Protein AF-A0A8K0HYY3-F1 (afdb_monomer)

Mean predicted aligned error: 23.38 Å

Solvent-accessible surface area (backbone atoms only — not comparable to full-atom values): 11016 Å² total; per-residue (Å²): 135,87,70,75,89,78,66,79,66,99,64,90,77,79,91,78,81,90,81,91,80,90,79,89,84,88,84,89,76,92,76,91,74,95,69,94,71,89,72,81,69,94,72,76,76,66,64,70,64,58,48,58,64,63,72,67,78,73,86,89,80,90,86,81,90,84,80,87,86,74,85,77,91,82,80,99,71,90,79,78,95,67,94,70,89,69,78,77,68,82,75,72,86,56,79,67,62,53,54,55,50,52,49,51,51,52,50,51,54,54,55,50,24,74,74,35,87,74,34,80,48,100,63,54,74,66,56,46,52,54,48,43,56,51,50,53,53,53,50,54,53,50,39,59,73,71,65,70,81,79,84,88,128

Foldseek 3Di:
DDDCVVVPDPDDDDDDDDDDDDDDDDDDDDDDDDDDDPDPDPDPPPPVVVVVVVVPPDDDDDDDDDDDPDDDDDDPDDDDDDDDPPPPPPPPPPPPVVVVVVVVVVVVLVVLLVPFVCSVPPDDSVRSVVSSVVVVVVVVVVCVVVVVPDPDD

pLDDT: mean 70.07, std 18.45, range [40.28, 98.31]

InterPro domains:
  IPR011598 Myc-type, basic helix-loop-helix (bHLH) domain [PF23173] (96-149)
  IPR011598 Myc-type, basic helix-loop-helix (bHLH) domain [PS50888] (89-139)
  IPR036638 Helix-loop-helix DNA-binding domain superfamily [G3DSA:4.10.280.10] (89-150)
  IPR036638 Helix-loop-helix DNA-binding domain superfamily [SSF47459] (96-148)
  IPR037546 Transcription factor SAC51-like [PTHR36066] (91-149)

Organism: Cocos nucifera (NCBI:txid13894)

Structure (mmCIF, N/CA/C/O backbone):
data_AF-A0A8K0HYY3-F1
#
_entry.id   AF-A0A8K0HYY3-F1
#
loop_
_atom_site.group_PDB
_atom_site.id
_atom_site.type_symbol
_atom_site.label_atom_id
_atom_site.label_alt_id
_atom_site.label_comp_id
_atom_site.label_asym_id
_atom_site.label_entity_id
_atom_site.label_seq_id
_atom_site.pdbx_PDB_ins_code
_atom_site.Cartn_x
_atom_site.Cartn_y
_atom_site.Cartn_z
_atom_site.occupancy
_atom_site.B_iso_or_equiv
_atom_site.auth_seq_id
_atom_site.auth_comp_id
_atom_site.auth_asym_id
_atom_site.auth_atom_id
_atom_site.pdbx_PDB_model_num
ATOM 1 N N . MET A 1 1 ? 33.627 -18.958 -40.810 1.00 68.00 1 MET A N 1
ATOM 2 C CA . MET A 1 1 ? 32.608 -19.960 -41.191 1.00 68.00 1 MET A CA 1
ATOM 3 C C . MET A 1 1 ? 31.271 -19.442 -40.695 1.00 68.00 1 MET A C 1
ATOM 5 O O . MET A 1 1 ? 31.199 -18.982 -39.565 1.00 68.00 1 MET A O 1
ATOM 9 N N . PHE A 1 2 ? 30.276 -19.371 -41.573 1.00 71.06 2 PHE A N 1
ATOM 10 C CA . PHE A 1 2 ? 28.953 -18.820 -41.276 1.00 71.06 2 PHE A CA 1
ATOM 11 C C . PHE A 1 2 ? 28.088 -19.897 -40.599 1.00 71.06 2 PHE A C 1
ATOM 13 O O . PHE A 1 2 ? 28.090 -21.035 -41.065 1.00 71.06 2 PHE A O 1
ATOM 20 N N . HIS A 1 3 ? 27.394 -19.553 -39.505 1.00 71.06 3 HIS A N 1
ATOM 21 C CA . HIS A 1 3 ? 26.561 -20.472 -38.714 1.00 71.06 3 HIS A CA 1
ATOM 22 C C . HIS A 1 3 ? 25.064 -20.214 -38.984 1.00 71.06 3 HIS A C 1
ATOM 24 O O . HIS A 1 3 ? 24.472 -19.336 -38.355 1.00 71.06 3 HIS A O 1
ATOM 30 N N . PRO A 1 4 ? 24.432 -20.960 -39.908 1.00 69.25 4 PRO A N 1
ATOM 31 C CA . PRO A 1 4 ? 23.047 -20.718 -40.325 1.00 69.25 4 PRO A CA 1
ATOM 32 C C . PRO A 1 4 ? 21.990 -21.028 -39.247 1.00 69.25 4 PRO A C 1
ATOM 34 O O . PRO A 1 4 ? 20.848 -20.605 -39.388 1.00 69.25 4 PRO A O 1
ATOM 37 N N . SER A 1 5 ? 22.343 -21.703 -38.148 1.00 60.53 5 SER A N 1
ATOM 38 C CA . SER A 1 5 ? 21.411 -22.041 -37.058 1.00 60.53 5 SER A CA 1
ATOM 39 C C . SER A 1 5 ? 21.000 -20.856 -36.173 1.00 60.53 5 SE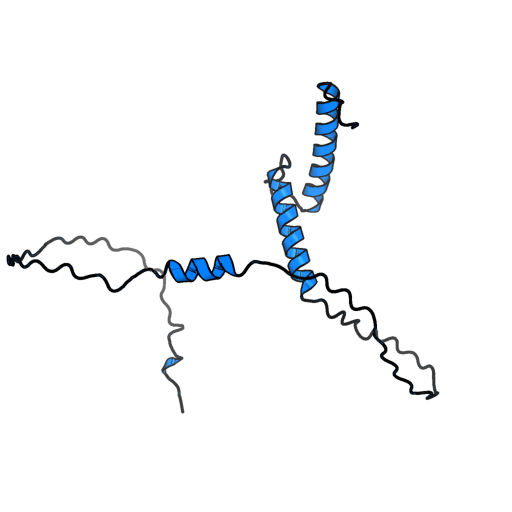R A C 1
ATOM 41 O O . SER A 1 5 ? 20.051 -20.981 -35.407 1.00 60.53 5 SER A O 1
ATOM 43 N N . MET A 1 6 ? 21.669 -19.704 -36.284 1.00 59.66 6 MET A N 1
ATOM 44 C CA . MET A 1 6 ? 21.302 -18.475 -35.561 1.00 59.66 6 MET A CA 1
ATOM 45 C C . MET A 1 6 ? 20.468 -17.497 -36.402 1.00 59.66 6 MET A C 1
ATOM 47 O O . MET A 1 6 ? 20.100 -16.429 -35.921 1.00 59.66 6 MET A O 1
ATOM 51 N N . ALA A 1 7 ? 20.165 -17.839 -37.656 1.00 60.41 7 ALA A N 1
ATOM 52 C CA . ALA A 1 7 ? 19.463 -16.961 -38.587 1.00 60.41 7 ALA A CA 1
ATOM 53 C C . ALA A 1 7 ? 17.949 -17.226 -38.635 1.00 60.41 7 ALA A C 1
ATOM 55 O O . ALA A 1 7 ? 17.316 -16.954 -39.655 1.00 60.41 7 ALA A O 1
ATOM 56 N N . HIS A 1 8 ? 17.347 -17.748 -37.557 1.00 54.97 8 HIS A N 1
ATOM 57 C CA . HIS A 1 8 ? 15.894 -17.865 -37.499 1.00 54.97 8 HIS A CA 1
ATOM 58 C C . HIS A 1 8 ? 15.253 -16.475 -37.287 1.00 54.97 8 HIS A C 1
ATOM 60 O O . HIS A 1 8 ? 15.021 -15.980 -36.190 1.00 54.97 8 HIS A O 1
ATOM 66 N N . ASN A 1 9 ? 14.968 -15.842 -38.418 1.00 59.31 9 ASN A N 1
ATOM 67 C CA . ASN A 1 9 ? 13.694 -15.193 -38.690 1.00 59.31 9 ASN A CA 1
ATOM 68 C C . ASN A 1 9 ? 13.298 -14.035 -37.758 1.00 59.31 9 ASN A C 1
ATOM 70 O O . ASN A 1 9 ? 12.334 -14.122 -37.004 1.00 59.31 9 ASN A O 1
ATOM 74 N N . PHE A 1 10 ? 13.919 -12.874 -37.965 1.00 58.34 10 PHE A N 1
ATOM 75 C CA . PHE A 1 10 ? 13.113 -11.654 -38.049 1.00 58.34 10 PHE A CA 1
ATOM 76 C C . PHE A 1 10 ? 12.448 -11.656 -39.430 1.00 58.34 10 PHE A C 1
ATOM 78 O O . PHE A 1 10 ? 12.985 -11.125 -40.398 1.00 58.34 10 PHE A O 1
ATOM 85 N N . GLY A 1 11 ? 11.331 -12.376 -39.529 1.00 50.88 11 GLY A N 1
ATOM 86 C CA . GLY A 1 11 ? 10.552 -12.552 -40.750 1.00 50.88 11 GLY A CA 1
ATOM 87 C C . GLY A 1 11 ? 9.077 -12.331 -40.444 1.00 50.88 11 GLY A C 1
ATOM 88 O O . GLY A 1 11 ? 8.483 -13.054 -39.655 1.00 50.88 11 GLY A O 1
ATOM 89 N N . SER A 1 12 ? 8.547 -11.272 -41.035 1.00 59.62 12 SER A N 1
ATOM 90 C CA . SER A 1 12 ? 7.206 -10.701 -40.959 1.00 59.62 12 SER A CA 1
ATOM 91 C C . SER A 1 12 ? 6.040 -11.698 -41.039 1.00 59.62 12 SER A C 1
ATOM 93 O O . SER A 1 12 ? 6.069 -12.611 -41.853 1.00 59.62 12 SER A O 1
ATOM 95 N N . SER A 1 13 ? 4.954 -11.418 -40.312 1.00 51.97 13 SER A N 1
ATOM 96 C CA . SER A 1 13 ? 3.573 -11.711 -40.741 1.00 51.97 13 SER A CA 1
ATOM 97 C C . SER A 1 13 ? 2.634 -10.838 -39.904 1.00 51.97 13 SER A C 1
ATOM 99 O O . SER A 1 13 ? 2.408 -11.109 -38.730 1.00 51.97 13 SER A O 1
ATOM 101 N N . SER A 1 14 ? 2.335 -9.618 -40.355 1.00 51.00 14 SER A N 1
ATOM 102 C CA . SER A 1 14 ? 1.021 -9.259 -40.916 1.00 51.00 14 SER A CA 1
ATOM 103 C C . SER A 1 14 ? -0.136 -10.010 -40.257 1.00 51.00 14 SER A C 1
ATOM 105 O O . SER A 1 14 ? -0.241 -11.231 -40.349 1.00 51.00 14 SER A O 1
ATOM 107 N N . PHE A 1 15 ? -0.969 -9.237 -39.567 1.00 52.78 15 PHE A N 1
ATOM 108 C CA . PHE A 1 15 ? -2.319 -9.607 -39.181 1.00 52.78 15 PHE A CA 1
ATOM 109 C C . PHE A 1 15 ? -3.086 -9.919 -40.462 1.00 52.78 15 PHE A C 1
ATOM 111 O O . PHE A 1 15 ? -3.181 -9.061 -41.327 1.00 52.78 15 PHE A O 1
ATOM 118 N N . ASP A 1 16 ? -3.640 -11.117 -40.578 1.00 52.94 16 ASP A N 1
ATOM 119 C CA . ASP A 1 16 ? -4.695 -11.366 -41.545 1.00 52.94 16 ASP A CA 1
ATOM 120 C C . ASP A 1 16 ? -5.770 -12.230 -40.898 1.00 52.94 16 ASP A C 1
ATOM 122 O O . ASP A 1 16 ? -5.525 -13.138 -40.101 1.00 52.94 16 ASP A O 1
ATOM 126 N N . ILE A 1 17 ? -6.975 -11.774 -41.184 1.00 50.81 17 ILE A N 1
ATOM 127 C CA . ILE A 1 17 ? -8.265 -12.120 -40.625 1.00 50.81 17 ILE A CA 1
ATOM 128 C C . ILE A 1 17 ? -8.870 -13.257 -41.468 1.00 50.81 17 ILE A C 1
ATOM 130 O O . ILE A 1 17 ? -8.489 -13.4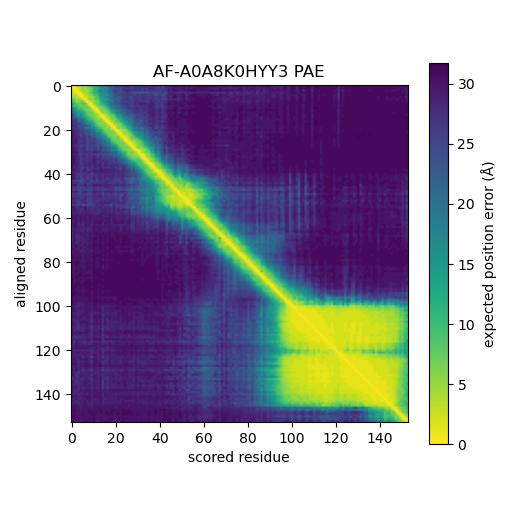48 -42.620 1.00 50.81 17 ILE A O 1
ATOM 134 N N . ASP A 1 18 ? -9.866 -13.929 -40.888 1.00 46.03 18 ASP A N 1
ATOM 135 C CA . ASP A 1 18 ? -10.838 -14.845 -41.507 1.00 46.03 18 ASP A CA 1
ATOM 136 C C . ASP A 1 18 ? -10.459 -16.300 -41.827 1.00 46.03 18 ASP A C 1
ATOM 138 O O . ASP A 1 18 ? -9.379 -16.636 -42.304 1.00 46.03 18 ASP A O 1
ATOM 142 N N . GLY A 1 19 ? -11.462 -17.168 -41.627 1.00 41.66 19 GLY A N 1
ATOM 143 C CA . GLY A 1 19 ? -11.542 -18.467 -42.294 1.00 41.66 19 GLY A CA 1
ATOM 144 C C . GLY A 1 19 ? -12.175 -19.594 -41.480 1.00 41.66 19 GLY A C 1
ATOM 145 O O . GLY A 1 19 ? -11.480 -20.480 -40.997 1.00 41.66 19 GLY A O 1
ATOM 146 N N . THR A 1 20 ? -13.505 -19.611 -41.373 1.00 60.19 20 THR A N 1
ATOM 147 C CA . THR A 1 20 ? -14.295 -20.798 -40.999 1.00 60.19 20 THR A CA 1
ATOM 148 C C . THR A 1 20 ? -13.998 -21.987 -41.922 1.00 60.19 20 THR A C 1
ATOM 150 O O . THR A 1 20 ? -14.119 -21.826 -43.135 1.00 60.19 20 THR A O 1
ATOM 153 N N . HIS A 1 21 ? -13.741 -23.193 -41.397 1.00 46.66 21 HIS A N 1
ATOM 154 C CA . HIS A 1 21 ? -13.983 -24.433 -42.154 1.00 46.66 21 HIS A CA 1
ATOM 155 C C . HIS A 1 21 ? -14.085 -25.670 -41.245 1.00 46.66 21 HIS A C 1
ATOM 157 O O . HIS A 1 21 ? -13.109 -26.107 -40.638 1.00 46.66 21 HIS A O 1
ATOM 163 N N . ALA A 1 22 ? -15.284 -26.246 -41.177 1.00 54.31 22 ALA A N 1
ATOM 164 C CA . ALA A 1 22 ? -15.549 -27.551 -40.582 1.00 54.31 22 ALA A CA 1
ATOM 165 C C . ALA A 1 22 ? -15.213 -28.691 -41.568 1.00 54.31 22 ALA A C 1
ATOM 167 O O . ALA A 1 22 ? -15.489 -28.568 -42.755 1.00 54.31 22 ALA A O 1
ATOM 168 N N . HIS A 1 23 ? -14.676 -29.807 -41.065 1.00 54.84 23 HIS A N 1
ATOM 169 C CA . HIS A 1 23 ? -14.889 -31.189 -41.546 1.00 54.84 23 HIS A CA 1
ATOM 170 C C . HIS A 1 23 ? -14.459 -32.096 -40.374 1.00 54.84 23 HIS A C 1
ATOM 172 O O . HIS A 1 23 ? -13.416 -31.856 -39.772 1.00 54.84 23 HIS A O 1
ATOM 178 N N . GLU A 1 24 ? -15.318 -32.888 -39.737 1.00 46.44 24 GLU A N 1
ATOM 179 C CA . GLU A 1 24 ? -16.022 -34.106 -40.164 1.00 46.44 24 GLU A CA 1
ATOM 180 C C . GLU A 1 24 ? -15.114 -35.270 -40.601 1.00 46.44 24 GLU A C 1
ATOM 182 O O . GLU A 1 24 ? -14.216 -35.120 -41.422 1.00 46.44 24 GLU A O 1
ATOM 187 N N . ALA A 1 25 ? -15.507 -36.441 -40.091 1.00 48.59 25 ALA A N 1
ATOM 188 C CA . ALA A 1 25 ? -15.346 -37.789 -40.630 1.00 48.59 25 ALA A CA 1
ATOM 189 C C . ALA A 1 25 ? -14.232 -38.634 -40.000 1.00 48.59 25 ALA A C 1
ATOM 191 O O . ALA A 1 25 ? -13.038 -38.446 -40.216 1.00 48.59 25 ALA A O 1
ATOM 192 N N . GLY A 1 26 ? -14.686 -39.613 -39.211 1.00 53.78 26 GLY A N 1
ATOM 193 C CA . GLY A 1 26 ? -13.862 -40.581 -38.503 1.00 53.78 26 GLY A CA 1
ATOM 194 C C . GLY A 1 26 ? -13.214 -41.640 -39.391 1.00 53.78 26 GLY A C 1
ATOM 195 O O . GLY A 1 26 ? -13.336 -41.622 -40.613 1.00 53.78 26 GLY A O 1
ATOM 196 N N . LYS A 1 27 ? -12.560 -42.601 -38.732 1.00 58.72 27 LYS A N 1
ATOM 197 C CA . LYS A 1 27 ? -12.329 -43.968 -39.219 1.00 58.72 27 LYS A CA 1
ATOM 198 C C . LYS A 1 27 ? -11.961 -44.871 -38.044 1.00 58.72 27 LY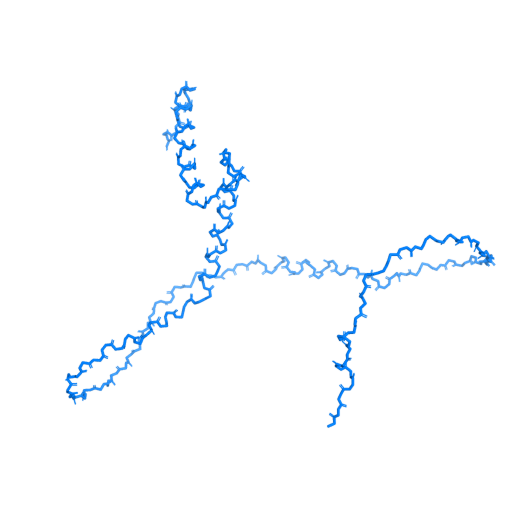S A C 1
ATOM 200 O O . LYS A 1 27 ? -10.906 -44.739 -37.436 1.00 58.72 27 LYS A O 1
ATOM 205 N N . SER A 1 28 ? -12.893 -45.766 -37.750 1.00 63.16 28 SER A N 1
ATOM 206 C CA . SER A 1 28 ? -12.774 -46.946 -36.907 1.00 63.16 28 SER A CA 1
ATOM 207 C C . SER A 1 28 ? -11.905 -48.010 -37.578 1.00 63.16 28 SER A C 1
ATOM 209 O O . SER A 1 28 ? -12.070 -48.273 -38.770 1.00 63.16 28 SER A O 1
ATOM 211 N N . MET A 1 29 ? -11.074 -48.689 -36.794 1.00 52.19 29 MET A N 1
ATOM 212 C CA . MET A 1 29 ? -10.637 -50.052 -37.081 1.00 52.19 29 MET A CA 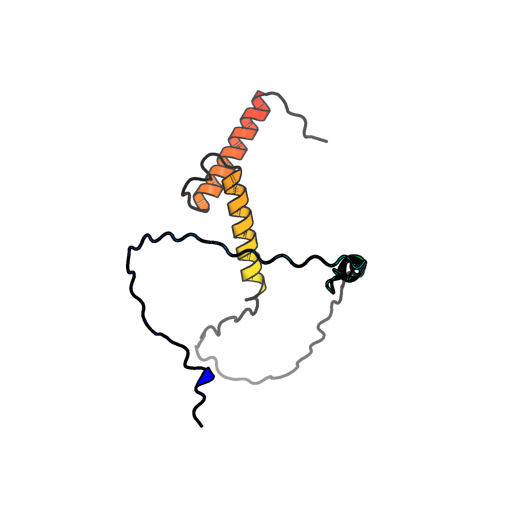1
ATOM 213 C C . MET A 1 29 ? -10.487 -50.781 -35.749 1.00 52.19 29 MET A C 1
ATOM 215 O O . MET A 1 29 ? -9.552 -50.535 -34.990 1.00 52.19 29 MET A O 1
ATOM 219 N N . ASP A 1 30 ? -11.453 -51.653 -35.480 1.00 52.09 30 ASP A N 1
ATOM 220 C CA . ASP A 1 30 ? -11.362 -52.738 -34.517 1.00 52.09 30 ASP A CA 1
ATOM 221 C C . ASP A 1 30 ? -10.022 -53.463 -34.627 1.00 52.09 30 ASP A C 1
ATOM 223 O O . ASP A 1 30 ? -9.665 -53.953 -35.704 1.00 52.09 30 ASP A O 1
ATOM 227 N N . ARG A 1 31 ? -9.336 -53.610 -33.491 1.00 58.00 31 ARG A N 1
ATOM 228 C CA . ARG A 1 31 ? -8.595 -54.831 -33.172 1.00 58.00 31 ARG A CA 1
ATOM 229 C C . ARG A 1 31 ? -8.792 -55.179 -31.705 1.00 58.00 31 ARG A C 1
ATOM 231 O O . ARG A 1 31 ? -8.141 -54.643 -30.816 1.00 58.00 31 ARG A O 1
ATOM 238 N N . ASP A 1 32 ? -9.722 -56.104 -31.514 1.00 60.16 32 ASP A N 1
ATOM 239 C CA . ASP A 1 32 ? -9.720 -57.081 -3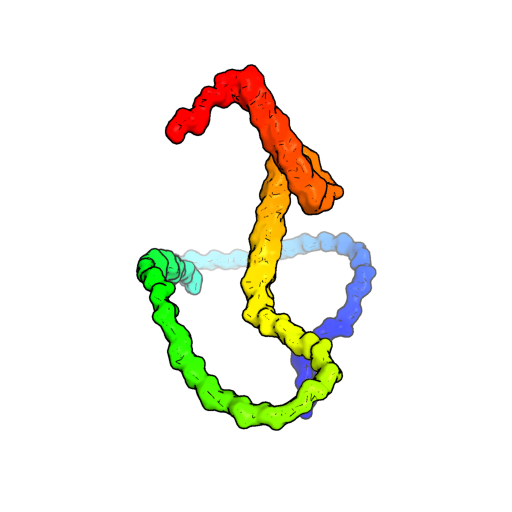0.439 1.00 60.16 32 ASP A CA 1
ATOM 240 C C . ASP A 1 32 ? -8.346 -57.764 -30.348 1.00 60.16 32 ASP A C 1
ATOM 242 O O . ASP A 1 32 ? -7.829 -58.263 -31.349 1.00 60.16 32 ASP A O 1
ATOM 246 N N . ASN A 1 33 ? -7.755 -57.740 -29.155 1.00 59.94 33 ASN A N 1
ATOM 247 C CA . ASN A 1 33 ? -7.008 -58.863 -28.599 1.00 59.94 33 ASN A CA 1
ATOM 248 C C . ASN A 1 33 ? -6.709 -58.557 -27.127 1.00 59.94 33 ASN A C 1
ATOM 250 O O . ASN A 1 33 ? -5.789 -57.802 -26.799 1.00 59.94 33 ASN A O 1
ATOM 254 N N . GLY A 1 34 ? -7.489 -59.161 -26.235 1.00 59.47 34 GLY A N 1
ATOM 255 C CA . GLY A 1 34 ? -7.177 -59.195 -24.815 1.00 59.47 34 GLY A CA 1
ATOM 256 C C . GLY A 1 34 ? -5.831 -59.876 -24.563 1.00 59.47 34 GLY A C 1
ATOM 257 O O . GLY A 1 34 ? -5.663 -61.063 -24.823 1.00 59.47 34 GLY A O 1
ATOM 258 N N . SER A 1 35 ? -4.881 -59.140 -23.991 1.00 56.12 35 SER A N 1
ATOM 259 C CA . SER A 1 35 ? -3.792 -59.739 -23.227 1.00 56.12 35 SER A CA 1
ATOM 260 C C . SER A 1 35 ? -3.399 -58.810 -22.089 1.00 56.12 35 SER A C 1
ATOM 262 O O . SER A 1 35 ? -2.886 -57.713 -22.281 1.00 56.12 35 SER A O 1
ATOM 264 N N . LYS A 1 36 ? -3.692 -59.301 -20.891 1.00 59.88 36 LYS A N 1
ATOM 265 C CA . LYS A 1 36 ? -3.285 -58.823 -19.574 1.00 59.88 36 LYS A CA 1
ATOM 266 C C . LYS A 1 36 ? -1.805 -58.410 -19.593 1.00 59.88 36 LYS A C 1
ATOM 268 O O . LYS A 1 36 ? -0.944 -59.227 -19.909 1.00 59.88 36 LYS A O 1
ATOM 273 N N . GLY A 1 37 ? -1.526 -57.157 -19.261 1.00 56.22 37 GLY A N 1
ATOM 274 C CA . GLY A 1 37 ? -0.177 -56.605 -19.242 1.00 56.22 37 GLY A CA 1
ATOM 275 C C . GLY A 1 37 ? -0.231 -55.161 -18.784 1.00 56.22 37 GLY A C 1
ATOM 276 O O . GLY A 1 37 ? -0.239 -54.246 -19.599 1.00 56.22 37 GLY A O 1
ATOM 277 N N . GLU A 1 38 ? -0.346 -54.974 -17.475 1.00 51.47 38 GLU A N 1
ATOM 278 C CA . GLU A 1 38 ? -0.130 -53.687 -16.824 1.00 51.47 38 GLU A CA 1
ATOM 279 C C . GLU A 1 38 ? 1.271 -53.207 -17.224 1.00 51.47 38 GLU A C 1
ATOM 281 O O . GLU A 1 38 ? 2.281 -53.782 -16.827 1.00 51.47 38 GLU A O 1
ATOM 286 N N . CYS A 1 39 ? 1.327 -52.211 -18.103 1.00 50.91 39 CYS A N 1
ATOM 287 C CA . CYS A 1 39 ? 2.550 -51.502 -18.426 1.00 50.91 39 CYS A CA 1
ATOM 288 C C . CYS A 1 39 ? 2.705 -50.416 -17.355 1.00 50.91 39 CYS A C 1
ATOM 290 O O . CYS A 1 39 ? 1.899 -49.482 -17.355 1.00 50.91 39 CYS A O 1
ATOM 292 N N . PRO A 1 40 ? 3.658 -50.520 -16.412 1.00 60.81 40 PRO A N 1
ATOM 293 C CA . PRO A 1 40 ? 3.943 -49.401 -15.531 1.00 60.81 40 PRO A CA 1
ATOM 294 C C . PRO A 1 40 ? 4.464 -48.250 -16.395 1.00 60.81 40 PRO A C 1
ATOM 296 O O . PRO A 1 40 ? 5.429 -48.401 -17.148 1.00 60.81 40 PRO A O 1
ATOM 299 N N . SER A 1 41 ? 3.786 -47.108 -16.333 1.00 57.06 41 SER A N 1
ATOM 300 C CA . SER A 1 41 ? 4.220 -45.891 -17.009 1.00 57.06 41 SER A CA 1
ATOM 301 C C . SER A 1 41 ? 5.585 -45.451 -16.459 1.00 57.06 41 SER A C 1
ATOM 303 O O . SER A 1 41 ? 5.742 -45.387 -15.242 1.00 57.06 41 SER A O 1
ATOM 305 N N . PRO A 1 42 ? 6.565 -45.087 -17.305 1.00 60.28 42 PRO A N 1
ATOM 306 C CA . PRO A 1 42 ? 7.910 -44.690 -16.877 1.00 60.28 42 PRO A CA 1
ATOM 307 C C . PRO A 1 42 ? 7.991 -43.258 -16.308 1.00 60.28 42 PRO A C 1
ATOM 309 O O . PRO A 1 42 ? 9.046 -42.635 -16.367 1.00 60.28 42 PRO A O 1
ATOM 312 N N . TYR A 1 43 ? 6.900 -42.729 -15.751 1.00 64.25 43 TYR A N 1
ATOM 313 C CA . TYR A 1 43 ? 6.946 -41.547 -14.894 1.00 64.25 43 TYR A CA 1
ATOM 314 C C . TYR A 1 43 ? 6.576 -42.007 -13.479 1.00 64.25 43 TYR A C 1
ATOM 316 O O . TYR A 1 43 ? 5.413 -42.077 -13.098 1.00 64.25 43 TYR A O 1
ATOM 324 N N . MET A 1 44 ? 7.577 -42.426 -12.713 1.00 65.06 44 MET A N 1
ATOM 325 C CA . MET A 1 44 ? 7.439 -42.375 -11.264 1.00 65.06 44 MET A CA 1
ATOM 326 C C . MET A 1 44 ? 7.805 -40.942 -10.900 1.00 65.06 44 MET A C 1
ATOM 328 O O . MET A 1 44 ? 8.900 -40.474 -11.194 1.00 65.06 44 MET A O 1
ATOM 332 N N . GLU A 1 45 ? 6.827 -40.197 -10.408 1.00 64.38 45 GLU A N 1
ATOM 333 C CA . GLU A 1 45 ? 7.037 -38.869 -9.852 1.00 64.38 45 GLU A CA 1
ATOM 334 C C . GLU A 1 45 ? 7.868 -39.045 -8.572 1.00 64.38 45 GLU A C 1
ATOM 336 O O . GLU A 1 45 ? 7.353 -39.573 -7.585 1.00 64.38 45 GLU A O 1
ATOM 341 N N . ASP A 1 46 ? 9.158 -38.681 -8.625 1.00 70.94 46 ASP A N 1
ATOM 342 C CA . ASP A 1 46 ? 10.139 -38.769 -7.526 1.00 70.94 46 ASP A CA 1
ATOM 343 C C . ASP A 1 46 ? 9.697 -37.908 -6.330 1.00 70.94 46 ASP A C 1
ATOM 345 O O . ASP A 1 46 ? 10.199 -36.814 -6.069 1.00 70.94 46 ASP A O 1
ATOM 349 N N . THR A 1 47 ? 8.713 -38.408 -5.588 1.00 72.00 47 THR A N 1
ATOM 350 C CA . THR A 1 47 ? 8.131 -37.734 -4.420 1.00 72.00 47 THR A CA 1
ATOM 351 C C . THR A 1 47 ? 9.104 -37.787 -3.235 1.00 72.00 47 THR A C 1
ATOM 353 O O . THR A 1 47 ? 9.094 -36.925 -2.366 1.00 72.00 47 THR A O 1
ATOM 356 N N . GLU A 1 48 ? 10.013 -38.759 -3.234 1.00 72.25 48 GLU A N 1
ATOM 357 C CA . GLU A 1 48 ? 11.131 -38.853 -2.291 1.00 72.25 48 GLU A CA 1
ATOM 358 C C . GLU A 1 48 ? 12.190 -37.750 -2.496 1.00 72.25 48 GLU A C 1
ATOM 360 O O . GLU A 1 48 ? 12.846 -37.335 -1.543 1.00 72.25 48 GLU A O 1
ATOM 365 N N . GLY A 1 49 ? 12.315 -37.194 -3.709 1.00 78.56 49 GLY A N 1
ATOM 366 C CA . GLY A 1 49 ? 13.269 -36.119 -3.998 1.00 78.56 49 GLY A CA 1
ATOM 367 C C . GLY A 1 49 ? 12.881 -34.769 -3.387 1.00 78.56 49 GLY A C 1
ATOM 368 O O . GLY A 1 49 ? 13.757 -33.974 -3.049 1.00 78.56 49 GLY A O 1
ATOM 369 N N . ILE A 1 50 ? 11.581 -34.507 -3.215 1.00 78.69 50 ILE A N 1
ATOM 370 C CA . ILE A 1 50 ? 11.088 -33.271 -2.584 1.00 78.69 50 ILE A CA 1
ATOM 371 C C . ILE A 1 50 ? 11.125 -33.333 -1.053 1.00 78.69 50 ILE A C 1
ATOM 373 O O . ILE A 1 50 ? 11.262 -32.290 -0.418 1.00 78.69 50 ILE A O 1
ATOM 377 N N . ASP A 1 51 ? 11.056 -34.528 -0.463 1.00 80.50 51 ASP A N 1
ATOM 378 C CA . ASP A 1 51 ? 11.134 -34.724 0.990 1.00 80.50 51 ASP A CA 1
ATOM 379 C C . ASP A 1 51 ? 12.545 -34.404 1.510 1.00 80.50 51 ASP A C 1
ATOM 381 O O . ASP A 1 51 ? 12.713 -33.641 2.460 1.00 80.50 51 ASP A O 1
ATOM 385 N N . ALA A 1 52 ? 13.578 -34.839 0.777 1.00 80.19 52 ALA A N 1
ATOM 386 C CA . ALA A 1 52 ? 14.975 -34.507 1.072 1.00 80.19 52 ALA A CA 1
ATOM 387 C C . ALA A 1 52 ? 15.264 -32.988 1.073 1.00 80.19 52 ALA A C 1
ATOM 389 O O . ALA A 1 52 ? 16.122 -32.518 1.824 1.00 80.19 52 ALA A O 1
ATOM 390 N N . LEU A 1 53 ? 14.544 -32.207 0.253 1.00 76.19 53 LEU A N 1
ATOM 391 C CA . LEU A 1 53 ? 14.665 -30.744 0.226 1.00 76.19 53 LEU A CA 1
ATOM 392 C C . LEU A 1 53 ? 14.046 -30.083 1.465 1.00 76.19 53 LEU A C 1
ATOM 394 O O . LEU A 1 53 ? 14.534 -29.039 1.890 1.00 76.19 53 LEU A O 1
ATOM 398 N N . LEU A 1 54 ? 12.993 -30.674 2.038 1.00 71.56 54 LEU A N 1
ATOM 399 C CA . LEU A 1 54 ? 12.333 -30.170 3.247 1.00 71.56 54 LEU A CA 1
ATOM 400 C C . LEU A 1 54 ? 13.068 -30.590 4.525 1.00 71.56 54 LEU A C 1
ATOM 402 O O . LEU A 1 54 ? 13.049 -29.846 5.500 1.00 71.56 54 LEU A O 1
ATOM 406 N N . SER A 1 55 ? 13.756 -31.735 4.516 1.00 72.69 55 SER A N 1
ATOM 407 C CA . SER A 1 55 ? 14.572 -32.194 5.650 1.00 72.69 55 SER A CA 1
ATOM 408 C C . SER A 1 55 ? 15.940 -31.509 5.773 1.00 72.69 55 SER A C 1
ATOM 410 O O . SER A 1 55 ? 16.669 -31.813 6.705 1.00 72.69 55 SER A O 1
ATOM 412 N N . SER A 1 56 ? 16.317 -30.605 4.859 1.00 65.06 56 SER A N 1
ATOM 413 C CA . SER A 1 56 ? 17.605 -29.886 4.923 1.00 65.06 56 SER A CA 1
ATOM 414 C C . SER A 1 56 ? 17.519 -28.504 5.598 1.00 65.06 56 SER A C 1
ATOM 416 O O . SER A 1 56 ? 18.501 -27.765 5.582 1.00 65.06 56 SER A O 1
ATOM 418 N N . GLU A 1 57 ? 16.368 -28.124 6.166 1.00 70.00 57 GLU A N 1
ATOM 419 C CA . GLU A 1 57 ? 16.221 -26.891 6.955 1.00 70.00 57 GLU A CA 1
ATOM 420 C C . GLU A 1 57 ? 16.224 -27.216 8.454 1.00 70.00 57 GLU A C 1
ATOM 422 O O . GLU A 1 57 ? 15.194 -27.178 9.121 1.00 70.00 57 GLU A O 1
ATOM 427 N N . GLU A 1 58 ? 17.401 -27.544 8.984 1.00 60.19 58 GLU A N 1
ATOM 428 C CA . GLU A 1 58 ? 17.663 -27.514 10.422 1.00 60.19 58 GLU A CA 1
ATOM 429 C C . GLU A 1 58 ? 19.071 -26.957 10.722 1.00 60.19 58 GLU A C 1
ATOM 431 O O . GLU A 1 58 ? 20.085 -27.604 10.491 1.00 60.19 58 GLU A O 1
ATOM 436 N N . GLU A 1 59 ? 19.037 -25.714 11.224 1.00 60.59 59 GLU A N 1
ATOM 437 C CA . GLU A 1 59 ? 19.877 -25.079 12.260 1.00 60.59 59 GLU A CA 1
ATOM 438 C C . GLU A 1 59 ? 21.306 -24.551 11.966 1.00 60.59 59 GLU A C 1
ATOM 440 O O . GLU A 1 59 ? 22.028 -25.047 11.108 1.00 60.59 59 GLU A O 1
ATOM 445 N N . GLU A 1 60 ? 21.661 -23.518 12.766 1.00 59.81 60 GLU A N 1
ATOM 446 C CA . GLU A 1 60 ? 23.009 -23.001 13.120 1.00 59.81 60 GLU A CA 1
ATOM 447 C C . GLU A 1 60 ? 23.650 -21.900 12.217 1.00 59.81 60 GLU A C 1
ATOM 449 O O . GLU A 1 60 ? 23.626 -21.992 10.996 1.00 59.81 60 GLU A O 1
ATOM 454 N N . GLU A 1 61 ? 24.244 -20.778 12.674 1.00 59.50 61 GLU A N 1
ATOM 455 C CA . GLU A 1 61 ? 24.478 -20.123 13.981 1.00 59.50 61 GLU A CA 1
ATOM 456 C C . GLU A 1 61 ? 24.596 -18.582 13.788 1.00 59.50 61 GLU A C 1
ATOM 458 O O . GLU A 1 61 ? 24.712 -18.067 12.673 1.00 59.50 61 GLU A O 1
ATOM 463 N N . GLU A 1 62 ? 24.557 -17.849 14.901 1.00 60.09 62 GLU A N 1
ATOM 464 C CA . GLU A 1 62 ? 24.878 -16.425 15.061 1.00 60.09 62 GLU A CA 1
ATOM 465 C C . GLU A 1 62 ? 26.371 -16.167 14.738 1.00 60.09 62 GLU A C 1
ATOM 467 O O . GLU A 1 62 ? 27.233 -16.749 15.380 1.00 60.09 62 GLU A O 1
ATOM 472 N N . ASP A 1 63 ? 26.694 -15.321 13.749 1.00 59.41 63 ASP A N 1
ATOM 473 C CA . ASP A 1 63 ? 28.090 -14.995 13.391 1.00 59.41 63 ASP A CA 1
ATOM 474 C C . ASP A 1 63 ? 28.461 -13.588 13.907 1.00 59.41 63 ASP A C 1
ATOM 476 O O . ASP A 1 63 ? 27.943 -12.568 13.426 1.00 59.41 63 ASP A O 1
ATOM 480 N N . ASP A 1 64 ? 29.317 -13.553 14.934 1.00 66.50 64 ASP A N 1
ATOM 481 C CA . ASP A 1 64 ? 29.741 -12.388 15.714 1.00 66.50 64 ASP A CA 1
ATOM 482 C C . ASP A 1 64 ? 31.231 -12.023 15.548 1.00 66.50 64 ASP A C 1
ATOM 484 O O . ASP A 1 64 ? 31.851 -11.517 16.480 1.00 66.50 64 ASP A O 1
ATOM 488 N N . ASP A 1 65 ? 31.830 -12.148 14.362 1.00 64.38 65 ASP A N 1
ATOM 489 C CA . ASP A 1 65 ? 33.247 -11.781 14.200 1.00 64.38 65 ASP A CA 1
ATOM 490 C C . ASP A 1 65 ? 33.507 -10.266 14.002 1.00 64.38 65 ASP A C 1
ATOM 492 O O . ASP A 1 65 ? 33.565 -9.712 12.895 1.00 64.38 65 ASP A O 1
ATOM 496 N N . VAL A 1 66 ? 33.783 -9.569 15.110 1.00 61.31 66 VAL A N 1
ATOM 497 C CA . VAL A 1 66 ? 34.522 -8.293 15.136 1.00 61.31 66 VAL A CA 1
ATOM 498 C C . VAL A 1 66 ? 36.041 -8.532 15.139 1.00 61.31 66 VAL A C 1
ATOM 500 O O . VAL A 1 66 ? 36.568 -8.984 16.138 1.00 61.31 66 VAL A O 1
ATOM 503 N N . VAL A 1 67 ? 36.775 -8.134 14.084 1.00 54.69 67 VAL A N 1
ATOM 504 C CA . VAL A 1 67 ? 38.050 -7.361 14.124 1.00 54.69 67 VAL A CA 1
ATOM 505 C C . VAL A 1 67 ? 38.644 -7.190 12.716 1.00 54.69 67 VAL A C 1
ATOM 507 O O . VAL A 1 67 ? 39.162 -8.123 12.113 1.00 54.69 67 VAL A O 1
ATOM 510 N N . SER A 1 68 ? 38.700 -5.954 12.209 1.00 58.94 68 SER A N 1
ATOM 511 C CA . SER A 1 68 ? 39.588 -5.627 11.083 1.00 58.94 68 SER A CA 1
ATOM 512 C C . SER A 1 68 ? 40.876 -5.005 11.616 1.00 58.94 68 SER A C 1
ATOM 514 O O . SER A 1 68 ? 41.010 -3.789 11.750 1.00 58.94 68 SER A O 1
ATOM 516 N N . THR A 1 69 ? 41.854 -5.847 11.938 1.00 63.78 69 THR A N 1
ATOM 517 C CA . THR A 1 69 ? 43.245 -5.440 12.183 1.00 63.78 69 THR A CA 1
ATOM 518 C C . THR A 1 69 ? 43.984 -5.262 10.854 1.00 63.78 69 THR A C 1
ATOM 520 O O . THR A 1 69 ? 44.998 -5.891 10.574 1.00 63.78 69 THR A O 1
ATOM 523 N N . GLY A 1 70 ? 43.491 -4.353 10.013 1.00 50.69 70 GLY A N 1
ATOM 524 C CA . GLY A 1 70 ? 44.149 -3.941 8.774 1.00 50.69 70 GLY A CA 1
ATOM 525 C C . GLY A 1 70 ? 45.054 -2.731 8.985 1.00 50.69 70 GLY A C 1
ATOM 526 O O . GLY A 1 70 ? 44.725 -1.627 8.556 1.00 50.69 70 GLY A O 1
ATOM 527 N N . ARG A 1 71 ? 46.206 -2.910 9.645 1.00 57.19 71 ARG A N 1
ATOM 528 C CA . ARG A 1 71 ? 47.287 -1.910 9.603 1.00 57.19 71 ARG A CA 1
ATOM 529 C C . ARG A 1 71 ? 47.758 -1.774 8.153 1.00 57.19 71 ARG A C 1
ATOM 531 O O . ARG A 1 71 ? 48.322 -2.712 7.606 1.00 57.19 71 ARG A O 1
ATOM 538 N N . THR A 1 72 ? 47.633 -0.586 7.577 1.00 58.72 72 THR A N 1
ATOM 539 C CA . THR A 1 72 ? 48.500 -0.141 6.477 1.00 58.72 72 THR A CA 1
ATOM 540 C C . THR A 1 72 ? 49.228 1.128 6.924 1.00 58.72 72 THR A C 1
ATOM 542 O O . THR A 1 72 ? 48.623 2.200 6.955 1.00 58.72 72 THR A O 1
ATOM 545 N N . PRO A 1 73 ? 50.507 1.039 7.334 1.00 60.25 73 PRO A N 1
ATOM 546 C CA . PRO A 1 73 ? 51.362 2.203 7.505 1.00 60.25 73 PRO A CA 1
ATOM 547 C C . PRO A 1 73 ? 52.022 2.586 6.169 1.00 60.25 73 PRO A C 1
ATOM 549 O O . PRO A 1 73 ? 52.651 1.756 5.520 1.00 60.25 73 PRO A O 1
ATOM 552 N N . GLY A 1 74 ? 51.925 3.865 5.800 1.00 45.91 74 GLY A N 1
ATOM 553 C CA . GLY A 1 74 ? 52.633 4.482 4.668 1.00 45.91 74 GLY A CA 1
ATOM 554 C C . GLY A 1 74 ? 51.672 5.358 3.864 1.00 45.91 74 GLY A C 1
ATOM 555 O O . GLY A 1 74 ? 50.647 4.881 3.409 1.00 45.91 74 GLY A O 1
ATOM 556 N N . ASN A 1 75 ? 51.870 6.663 3.701 1.00 51.78 75 ASN A N 1
ATOM 557 C CA . ASN A 1 75 ? 53.077 7.306 3.200 1.00 51.78 75 ASN A CA 1
ATOM 558 C C . ASN A 1 75 ? 53.105 8.778 3.659 1.00 51.78 75 ASN A C 1
ATOM 560 O O . ASN A 1 75 ? 52.229 9.561 3.291 1.00 51.78 75 ASN A O 1
ATOM 564 N N . TRP A 1 76 ? 54.120 9.160 4.438 1.00 54.41 76 TRP A N 1
ATOM 565 C CA . TRP A 1 76 ? 54.461 10.562 4.687 1.00 54.41 76 TRP A CA 1
ATOM 566 C C . TRP A 1 76 ? 55.104 11.123 3.416 1.00 54.41 76 TRP A C 1
ATOM 568 O O . TRP A 1 76 ? 56.310 11.024 3.224 1.00 54.41 76 TRP A O 1
ATOM 578 N N . GLY A 1 77 ? 54.286 11.666 2.520 1.00 40.28 77 GLY A N 1
ATOM 579 C CA . GLY A 1 77 ? 54.741 12.360 1.320 1.00 40.28 77 GLY A CA 1
ATOM 580 C C . GLY A 1 77 ? 54.105 13.736 1.274 1.00 40.28 77 GLY A C 1
ATOM 581 O O . GLY A 1 77 ? 52.933 13.865 0.932 1.00 40.28 77 GLY A O 1
ATOM 582 N N . GLY A 1 78 ? 54.864 14.758 1.660 1.00 49.59 78 GLY A N 1
ATOM 583 C CA . GLY A 1 78 ? 54.454 16.143 1.487 1.00 49.59 78 GLY A CA 1
ATOM 584 C C . GLY A 1 78 ? 54.400 16.530 0.008 1.00 49.59 78 GLY A C 1
ATOM 585 O O . GLY A 1 78 ? 55.272 16.165 -0.772 1.00 49.59 78 GLY A O 1
ATOM 586 N N . SER A 1 79 ? 53.387 17.297 -0.379 1.00 47.28 79 SER A N 1
ATOM 587 C CA . SER A 1 79 ? 53.543 18.662 -0.903 1.00 47.28 79 SER A CA 1
ATOM 588 C C . SER A 1 79 ? 52.273 19.119 -1.624 1.00 47.28 79 SER A C 1
ATOM 590 O O . SER A 1 79 ? 51.592 18.347 -2.290 1.00 47.28 79 SER A O 1
ATOM 592 N N . SER A 1 80 ? 52.018 20.417 -1.481 1.00 50.59 80 SER A N 1
ATOM 593 C CA . SER A 1 80 ? 51.139 21.259 -2.291 1.00 50.59 80 SER A CA 1
ATOM 594 C C . SER A 1 80 ? 49.639 20.978 -2.270 1.00 50.59 80 SER A C 1
ATOM 596 O O . SER A 1 80 ? 49.074 20.244 -3.077 1.00 50.59 80 SER A O 1
ATOM 598 N N . PHE A 1 81 ? 48.980 21.753 -1.410 1.00 53.34 81 PHE A N 1
ATOM 599 C CA . PHE A 1 81 ? 47.627 22.253 -1.616 1.00 53.34 81 PHE A CA 1
ATOM 600 C C . PHE A 1 81 ? 47.515 22.813 -3.043 1.00 53.34 81 PHE A C 1
ATOM 602 O O . PHE A 1 81 ? 48.155 23.807 -3.384 1.00 53.34 81 PHE A O 1
ATOM 609 N N . SER A 1 82 ? 46.733 22.156 -3.889 1.00 46.78 82 SER A N 1
ATOM 610 C CA . SER A 1 82 ? 46.199 22.767 -5.100 1.00 46.78 82 SER A CA 1
ATOM 611 C C . SER A 1 82 ? 44.757 22.312 -5.260 1.00 46.78 82 SER A C 1
ATOM 613 O O . SER A 1 82 ? 44.446 21.120 -5.229 1.00 46.78 82 SER A O 1
ATOM 615 N N . ASP A 1 83 ? 43.886 23.313 -5.316 1.00 54.81 83 ASP A N 1
ATOM 616 C CA . ASP A 1 83 ? 42.440 23.214 -5.395 1.00 54.81 83 ASP A CA 1
ATOM 617 C C . ASP A 1 83 ? 41.984 22.231 -6.470 1.00 54.81 83 ASP A C 1
ATOM 619 O O . ASP A 1 83 ? 42.319 22.331 -7.651 1.00 54.81 83 ASP A O 1
ATOM 623 N N . GLY A 1 84 ? 41.188 21.258 -6.044 1.00 46.56 84 GLY A N 1
ATOM 624 C CA . GLY A 1 84 ? 40.695 20.219 -6.926 1.00 46.56 84 GLY A CA 1
ATOM 625 C C . GLY A 1 84 ? 39.854 19.202 -6.185 1.00 46.56 84 GLY A C 1
ATOM 626 O O . GLY A 1 84 ? 40.108 18.005 -6.298 1.00 46.56 84 GLY A O 1
ATOM 627 N N . MET A 1 85 ? 38.836 19.653 -5.444 1.00 57.56 85 MET A N 1
ATOM 628 C CA . MET A 1 85 ? 37.750 18.787 -4.970 1.00 57.56 85 MET A CA 1
ATOM 629 C C . MET A 1 85 ? 36.907 18.331 -6.169 1.00 57.56 85 MET A C 1
ATOM 631 O O . MET A 1 85 ? 35.745 18.688 -6.3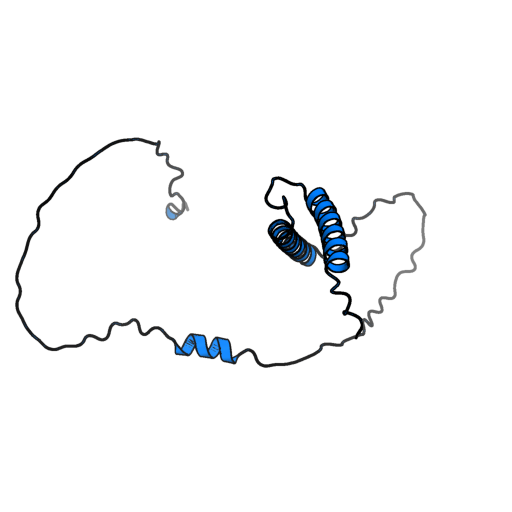30 1.00 57.56 85 MET A O 1
ATOM 635 N N . LYS A 1 86 ? 37.493 17.510 -7.039 1.00 50.69 86 LYS A N 1
ATOM 636 C CA . LYS A 1 86 ? 36.718 16.566 -7.831 1.00 50.69 86 LYS A CA 1
ATOM 637 C C . LYS A 1 86 ? 36.292 15.498 -6.846 1.00 50.69 86 LYS A C 1
ATOM 639 O O . LYS A 1 86 ? 37.099 14.677 -6.424 1.00 50.69 86 LYS A O 1
ATOM 644 N N . CYS A 1 87 ? 35.032 15.578 -6.435 1.00 51.84 87 CYS A N 1
ATOM 645 C CA . CYS A 1 87 ? 34.345 14.535 -5.702 1.00 51.84 87 CYS A CA 1
ATOM 646 C C . CYS A 1 87 ? 34.486 13.254 -6.527 1.00 51.84 87 CYS A C 1
ATOM 648 O O . CYS A 1 87 ? 33.700 12.993 -7.441 1.00 51.84 87 CYS A O 1
ATOM 650 N N . THR A 1 88 ? 35.523 12.469 -6.252 1.00 50.03 88 THR A N 1
ATOM 651 C CA . THR A 1 88 ? 35.590 11.065 -6.612 1.00 50.03 88 THR A CA 1
ATOM 652 C C . THR A 1 88 ? 34.442 10.433 -5.864 1.00 50.03 88 THR A C 1
ATOM 654 O O . THR A 1 88 ? 34.531 10.110 -4.685 1.00 50.03 88 THR A O 1
ATOM 657 N N . LYS A 1 89 ? 33.308 10.421 -6.569 1.00 49.41 89 LYS A N 1
ATOM 658 C CA . LYS A 1 89 ? 32.183 9.515 -6.458 1.00 49.41 89 LYS A CA 1
ATOM 659 C C . LYS A 1 89 ? 32.465 8.505 -5.359 1.00 49.41 89 LYS A C 1
ATOM 661 O O . LYS A 1 89 ? 33.217 7.559 -5.583 1.00 49.41 89 LYS A O 1
ATOM 666 N N . PHE A 1 90 ? 31.881 8.741 -4.185 1.00 47.72 90 PHE A N 1
ATOM 667 C CA . PHE A 1 90 ? 31.647 7.684 -3.221 1.00 47.72 90 PHE A CA 1
ATOM 668 C C . PHE A 1 90 ? 30.881 6.610 -3.985 1.00 47.72 90 PHE A C 1
ATOM 670 O O . PHE A 1 90 ? 29.655 6.641 -4.097 1.00 47.72 90 PHE A O 1
ATOM 677 N N . ASN A 1 91 ? 31.619 5.683 -4.584 1.00 57.72 91 ASN A N 1
ATOM 678 C CA . ASN A 1 91 ? 31.098 4.414 -5.011 1.00 57.72 91 ASN A CA 1
ATOM 679 C C . ASN A 1 91 ? 30.891 3.647 -3.710 1.00 57.72 91 ASN A C 1
ATOM 681 O O . ASN A 1 91 ? 31.681 2.787 -3.339 1.00 57.72 91 ASN A O 1
ATOM 685 N N . SER A 1 92 ? 29.853 4.047 -2.973 1.00 52.41 92 SER A N 1
ATOM 686 C CA . SER A 1 92 ? 29.218 3.192 -1.993 1.00 52.41 92 SER A CA 1
ATOM 687 C C . SER A 1 92 ? 28.673 2.019 -2.794 1.00 52.41 92 SER A C 1
ATOM 689 O O . SER A 1 92 ? 27.588 2.054 -3.377 1.00 52.41 92 SER A O 1
ATOM 691 N N . SER A 1 93 ? 29.512 1.001 -2.920 1.00 55.69 93 SER A N 1
ATOM 692 C CA . SER A 1 93 ? 29.163 -0.323 -3.387 1.00 55.69 93 SER A CA 1
ATOM 693 C C . SER A 1 93 ? 28.195 -0.942 -2.380 1.00 55.69 93 SER A C 1
ATOM 695 O O . SER A 1 93 ? 28.575 -1.752 -1.549 1.00 55.69 93 SER A O 1
ATOM 697 N N . ASN A 1 94 ? 26.931 -0.525 -2.449 1.00 58.00 94 ASN A N 1
ATOM 698 C CA . ASN A 1 94 ? 25.790 -1.251 -1.895 1.00 58.00 94 ASN A CA 1
ATOM 699 C C . ASN A 1 94 ? 24.609 -1.190 -2.887 1.00 58.00 94 ASN A C 1
ATOM 701 O O . ASN A 1 94 ? 23.467 -0.842 -2.580 1.00 58.00 94 ASN A O 1
ATOM 705 N N . ALA A 1 95 ? 24.911 -1.486 -4.153 1.00 54.47 95 ALA A N 1
ATOM 706 C CA . ALA A 1 95 ? 23.950 -1.483 -5.257 1.00 54.47 95 ALA A CA 1
ATOM 707 C C . ALA A 1 95 ? 23.016 -2.716 -5.267 1.00 54.47 95 ALA A C 1
ATOM 709 O O . ALA A 1 95 ? 22.068 -2.763 -6.055 1.00 54.47 95 ALA A O 1
ATOM 710 N N . SER A 1 96 ? 23.266 -3.707 -4.404 1.00 55.44 96 SER A N 1
ATOM 711 C CA . SER A 1 96 ? 22.491 -4.951 -4.290 1.00 55.44 96 SER A CA 1
ATOM 712 C C . SER A 1 96 ? 21.404 -4.886 -3.205 1.00 55.44 96 SER A C 1
ATOM 714 O O . SER A 1 96 ? 20.270 -5.286 -3.463 1.00 55.44 96 SER A O 1
ATOM 716 N N . SER A 1 97 ? 21.685 -4.299 -2.036 1.00 59.09 97 SER A N 1
ATOM 717 C CA . SER A 1 97 ? 20.724 -4.173 -0.920 1.00 59.09 97 SER A CA 1
ATOM 718 C C . SER A 1 97 ? 19.637 -3.109 -1.153 1.00 59.09 97 SER A C 1
ATOM 720 O O . SER A 1 97 ? 18.521 -3.195 -0.640 1.00 59.09 97 SER A O 1
ATOM 722 N N . SER A 1 98 ? 19.929 -2.092 -1.966 1.00 63.66 98 SER A N 1
ATOM 723 C CA . SER A 1 98 ? 18.995 -1.000 -2.273 1.00 63.66 98 SER A CA 1
ATOM 724 C C . SER A 1 98 ? 17.846 -1.429 -3.191 1.00 63.66 98 SER A C 1
ATOM 726 O O . SER A 1 98 ? 16.722 -0.937 -3.047 1.00 63.66 98 SER A O 1
ATOM 728 N N . LYS A 1 99 ? 18.094 -2.378 -4.103 1.00 76.56 99 LYS A N 1
ATOM 729 C CA . LYS A 1 99 ? 17.070 -2.951 -4.992 1.00 76.56 99 LYS A CA 1
ATOM 730 C C . LYS A 1 99 ? 16.048 -3.757 -4.193 1.00 76.56 99 LYS A C 1
ATOM 732 O O . LYS A 1 99 ? 14.849 -3.508 -4.325 1.00 76.56 99 LYS A O 1
ATOM 737 N N . THR A 1 100 ? 16.521 -4.623 -3.297 1.00 84.69 100 THR A N 1
ATOM 738 C CA . THR A 1 100 ? 15.656 -5.420 -2.414 1.00 84.69 100 THR A CA 1
ATOM 739 C C . THR A 1 100 ? 14.898 -4.529 -1.427 1.00 84.69 100 THR A C 1
ATOM 741 O O . THR A 1 100 ? 13.697 -4.712 -1.235 1.00 84.69 100 THR A O 1
ATOM 744 N N . LYS A 1 101 ? 15.528 -3.478 -0.879 1.00 91.12 101 LYS A N 1
ATOM 745 C CA . LYS A 1 101 ? 14.842 -2.470 -0.045 1.00 91.12 101 LYS A CA 1
ATOM 746 C C . LYS A 1 101 ? 13.735 -1.735 -0.808 1.00 91.12 101 LYS A C 1
ATOM 748 O O . LYS A 1 101 ? 12.632 -1.574 -0.286 1.00 91.12 101 LYS A O 1
ATOM 753 N N . LYS A 1 102 ? 13.992 -1.307 -2.049 1.00 93.06 102 LYS A N 1
ATOM 754 C CA . LYS A 1 102 ? 12.990 -0.642 -2.902 1.00 93.06 102 LYS A CA 1
ATOM 755 C C . LYS A 1 102 ? 11.807 -1.556 -3.204 1.00 93.06 102 LYS A C 1
ATOM 757 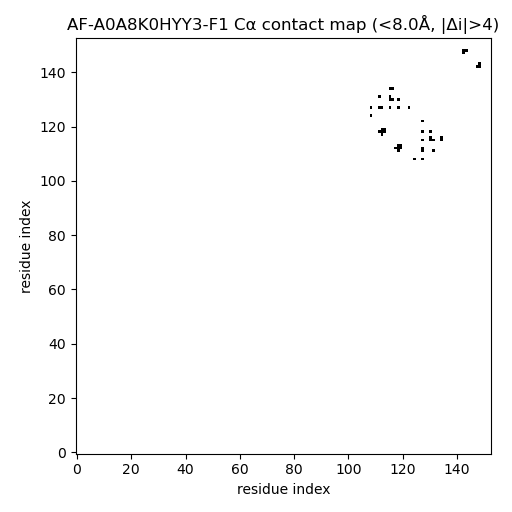O O . LYS A 1 102 ? 10.667 -1.095 -3.188 1.00 93.06 102 LYS A O 1
ATOM 762 N N . GLU A 1 103 ? 12.062 -2.829 -3.468 1.00 94.69 103 GLU A N 1
ATOM 763 C CA . GLU A 1 103 ? 11.011 -3.814 -3.706 1.00 94.69 103 GLU A CA 1
ATOM 764 C C . GLU A 1 103 ? 10.157 -4.063 -2.458 1.00 94.69 103 GLU A C 1
ATOM 766 O O . GLU A 1 103 ? 8.928 -3.993 -2.538 1.00 94.69 103 GLU A O 1
ATOM 771 N N . LYS A 1 104 ? 10.791 -4.220 -1.288 1.00 95.38 104 LYS A N 1
ATOM 772 C CA . LYS A 1 104 ? 10.101 -4.330 0.007 1.00 95.38 104 LYS A CA 1
ATOM 773 C C . LYS A 1 104 ? 9.205 -3.116 0.276 1.00 95.38 104 LYS A C 1
ATOM 775 O O . LYS A 1 104 ? 8.029 -3.287 0.586 1.00 95.38 104 LYS A O 1
ATOM 780 N N . MET A 1 105 ? 9.705 -1.895 0.069 1.00 96.38 105 MET A N 1
ATOM 781 C CA . MET A 1 105 ? 8.894 -0.674 0.207 1.00 96.38 105 MET A CA 1
ATOM 782 C C . MET A 1 105 ? 7.710 -0.655 -0.765 1.00 96.38 105 MET A C 1
ATOM 784 O O . MET A 1 105 ? 6.593 -0.336 -0.368 1.00 96.38 105 MET A O 1
ATOM 788 N N . LYS A 1 106 ? 7.916 -1.042 -2.031 1.00 95.88 106 LYS A N 1
ATOM 789 C CA . LYS A 1 106 ? 6.818 -1.148 -3.004 1.00 95.88 106 LYS A CA 1
ATOM 790 C C . LYS A 1 106 ? 5.764 -2.160 -2.558 1.00 95.88 106 LYS A C 1
ATOM 792 O O . LYS A 1 106 ? 4.580 -1.889 -2.735 1.00 95.88 106 LYS A O 1
ATOM 797 N N . LYS A 1 107 ? 6.165 -3.306 -1.997 1.00 97.44 107 LYS A N 1
ATOM 798 C CA . LYS A 1 107 ? 5.235 -4.311 -1.459 1.00 97.44 107 LYS A CA 1
ATOM 799 C C . LYS A 1 107 ? 4.423 -3.735 -0.297 1.00 97.44 107 LYS A C 1
ATOM 801 O O . LYS A 1 107 ? 3.201 -3.796 -0.340 1.00 97.44 107 LYS A O 1
ATOM 806 N N . MET A 1 108 ? 5.083 -3.079 0.657 1.00 97.50 108 MET A N 1
ATOM 807 C CA . MET A 1 108 ? 4.421 -2.406 1.783 1.00 97.50 108 MET A CA 1
ATOM 808 C C . MET A 1 108 ? 3.404 -1.356 1.315 1.00 97.50 108 MET A C 1
ATOM 810 O O . MET A 1 108 ? 2.259 -1.363 1.757 1.00 97.50 108 MET A O 1
ATOM 814 N N . VAL A 1 109 ? 3.782 -0.499 0.362 1.00 97.25 109 VAL A N 1
ATOM 815 C CA . VAL A 1 109 ? 2.882 0.521 -0.202 1.00 97.25 109 VAL A CA 1
ATOM 816 C C . VAL A 1 109 ? 1.684 -0.114 -0.920 1.00 97.25 109 VAL A C 1
ATOM 818 O O . VAL A 1 109 ? 0.582 0.420 -0.835 1.00 97.25 109 VAL A O 1
ATOM 821 N N . ARG A 1 110 ? 1.851 -1.261 -1.597 1.00 97.12 110 ARG A N 1
ATOM 822 C CA . ARG A 1 110 ? 0.716 -2.002 -2.184 1.00 97.12 110 ARG A CA 1
ATOM 823 C C . ARG A 1 110 ? -0.232 -2.537 -1.112 1.00 97.12 110 ARG A C 1
ATOM 825 O O . ARG A 1 110 ? -1.439 -2.411 -1.281 1.00 97.12 110 ARG A O 1
ATOM 832 N N . THR A 1 111 ? 0.293 -3.089 -0.020 1.00 98.06 111 THR A N 1
ATOM 833 C CA . THR A 1 111 ? -0.538 -3.556 1.099 1.00 98.06 111 THR A CA 1
ATOM 834 C C . THR A 1 111 ? -1.318 -2.400 1.725 1.00 98.06 111 THR A C 1
ATOM 836 O O . THR A 1 111 ? -2.524 -2.523 1.923 1.00 98.06 111 THR A O 1
ATOM 839 N N . LEU A 1 112 ? -0.669 -1.249 1.946 1.00 97.25 112 LEU A N 1
ATOM 840 C CA . LEU A 1 112 ? -1.324 -0.040 2.460 1.00 97.25 112 LEU A CA 1
ATOM 841 C C . LEU A 1 112 ? -2.501 0.401 1.574 1.00 97.25 112 LEU A C 1
ATOM 843 O O . LEU A 1 112 ? -3.594 0.641 2.080 1.00 97.25 112 LEU A O 1
ATOM 847 N N . ARG A 1 113 ? -2.330 0.418 0.247 1.00 97.50 113 ARG A N 1
ATOM 848 C CA . ARG A 1 113 ? -3.414 0.743 -0.703 1.00 97.50 113 ARG A CA 1
ATOM 849 C C . ARG A 1 113 ? -4.638 -0.168 -0.582 1.00 97.50 113 ARG A C 1
ATOM 851 O O . ARG A 1 113 ? -5.747 0.270 -0.864 1.00 97.50 113 ARG A O 1
ATOM 858 N N . GLY A 1 114 ? -4.449 -1.430 -0.192 1.00 97.38 114 GLY A N 1
ATOM 859 C CA . GLY A 1 114 ? -5.539 -2.397 -0.054 1.00 97.38 114 GLY A CA 1
ATOM 860 C C . GLY A 1 114 ? -6.424 -2.170 1.175 1.00 97.38 114 GLY A C 1
ATOM 861 O O . GLY A 1 114 ? -7.606 -2.522 1.130 1.00 97.38 114 GLY A O 1
ATOM 862 N N . ILE A 1 115 ? -5.861 -1.586 2.239 1.00 97.38 115 ILE A N 1
ATOM 863 C CA . ILE A 1 115 ? -6.539 -1.370 3.528 1.00 97.38 115 ILE A CA 1
ATOM 864 C C . ILE A 1 115 ? -7.042 0.065 3.717 1.00 97.38 115 ILE A C 1
ATOM 866 O O . ILE A 1 115 ? -7.971 0.285 4.487 1.00 97.38 115 ILE A O 1
ATOM 870 N N . ILE A 1 116 ? -6.440 1.041 3.032 1.00 97.75 116 ILE A N 1
ATOM 871 C CA . ILE A 1 116 ? -6.824 2.452 3.138 1.00 97.75 116 ILE A CA 1
ATOM 872 C C . ILE A 1 116 ? -8.051 2.708 2.249 1.00 97.75 116 ILE A C 1
ATOM 874 O O . ILE A 1 116 ? -8.006 2.388 1.055 1.00 97.75 116 ILE A O 1
ATOM 878 N N . PRO A 1 117 ? -9.139 3.299 2.777 1.00 96.44 117 PRO A N 1
ATOM 879 C CA . PRO A 1 117 ? -10.269 3.735 1.958 1.00 96.44 117 PRO A CA 1
ATOM 880 C C . PRO A 1 117 ? -9.810 4.695 0.851 1.00 96.44 117 PRO A C 1
ATOM 882 O O . PRO A 1 117 ? -9.067 5.633 1.116 1.00 96.44 117 PRO A O 1
ATOM 885 N N . GLY A 1 118 ? -10.208 4.443 -0.399 1.00 93.56 118 GLY A N 1
ATOM 886 C CA . GLY A 1 118 ? -9.726 5.201 -1.567 1.00 93.56 118 GLY A CA 1
ATOM 887 C C . GLY A 1 118 ? -8.304 4.842 -2.029 1.00 93.56 118 GLY A C 1
ATOM 888 O O . GLY A 1 118 ? -7.872 5.270 -3.091 1.00 93.56 118 GLY A O 1
ATOM 889 N N . GLY A 1 119 ? -7.571 3.983 -1.313 1.00 93.50 119 GLY A N 1
ATOM 890 C CA . GLY A 1 119 ? -6.190 3.621 -1.659 1.00 93.50 119 GLY A CA 1
ATOM 891 C C . GLY A 1 119 ? -6.030 2.816 -2.957 1.00 93.50 119 GLY A C 1
ATOM 892 O O . GLY A 1 119 ? -4.927 2.755 -3.506 1.00 93.50 119 GLY A O 1
ATOM 893 N N . ARG A 1 120 ? -7.114 2.204 -3.460 1.00 92.69 120 ARG A N 1
ATOM 894 C CA . ARG A 1 120 ? -7.147 1.505 -4.761 1.00 92.69 120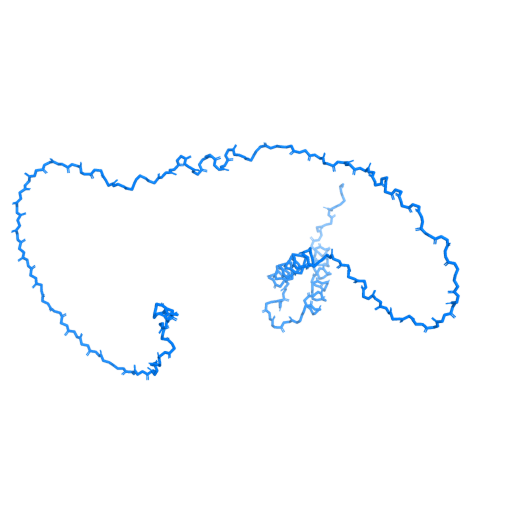 ARG A CA 1
ATOM 895 C C . ARG A 1 120 ? -7.261 2.457 -5.951 1.00 92.69 120 ARG A C 1
ATOM 897 O O . ARG A 1 120 ? -6.986 2.029 -7.071 1.00 92.69 120 ARG A O 1
ATOM 904 N N . ASP A 1 121 ? -7.641 3.708 -5.711 1.00 93.62 121 ASP A N 1
ATOM 905 C CA . ASP A 1 121 ? -7.682 4.727 -6.749 1.00 93.62 121 ASP A CA 1
ATOM 906 C C . ASP A 1 121 ? -6.255 5.098 -7.171 1.00 93.62 121 ASP A C 1
ATOM 908 O O . ASP A 1 121 ? -5.257 4.699 -6.556 1.00 93.62 121 ASP A O 1
ATOM 912 N N . GLN A 1 122 ? -6.136 5.865 -8.251 1.00 89.56 122 GLN A N 1
ATOM 913 C CA . GLN A 1 122 ? -4.848 6.300 -8.780 1.00 89.56 122 GLN A CA 1
ATOM 914 C C . GLN A 1 122 ? -4.254 7.421 -7.905 1.00 89.56 122 GLN A C 1
ATOM 916 O O . GLN A 1 122 ? -4.170 8.575 -8.308 1.00 89.56 122 GLN A O 1
ATOM 921 N N . MET A 1 123 ? -3.874 7.074 -6.675 1.00 93.31 123 MET A N 1
ATOM 922 C CA . MET A 1 123 ? -3.236 7.966 -5.710 1.00 93.31 123 MET A CA 1
ATOM 923 C C . MET A 1 123 ? -1.714 7.846 -5.775 1.00 93.31 123 MET A C 1
ATOM 925 O O . MET A 1 123 ? -1.153 6.746 -5.852 1.00 93.31 123 MET A O 1
ATOM 929 N N . ASP A 1 124 ? -1.022 8.971 -5.649 1.00 96.56 124 ASP A N 1
ATOM 930 C CA . ASP A 1 124 ? 0.425 8.972 -5.456 1.00 96.56 124 ASP A CA 1
ATOM 931 C C . ASP A 1 124 ? 0.818 8.329 -4.120 1.00 96.56 124 ASP A C 1
ATOM 933 O O . ASP A 1 124 ? 0.014 8.178 -3.202 1.00 96.56 124 ASP A O 1
ATOM 937 N N . THR A 1 125 ? 2.083 7.919 -3.987 1.00 96.88 125 THR A N 1
ATOM 938 C CA . THR A 1 125 ? 2.549 7.272 -2.745 1.00 96.88 125 THR A CA 1
ATOM 939 C C . THR A 1 125 ? 2.465 8.211 -1.540 1.00 96.88 125 THR A C 1
ATOM 941 O O . THR A 1 125 ? 2.125 7.747 -0.460 1.00 96.88 125 THR A O 1
ATOM 944 N N . SER A 1 126 ? 2.726 9.512 -1.710 1.00 97.44 126 SER A N 1
ATOM 945 C CA . SER A 1 126 ? 2.553 10.515 -0.648 1.00 97.44 126 SER A CA 1
ATOM 946 C C . SER A 1 126 ? 1.099 10.606 -0.195 1.00 97.44 126 SER A C 1
ATOM 948 O O . SER A 1 126 ? 0.830 10.456 0.990 1.00 97.44 126 SER A O 1
A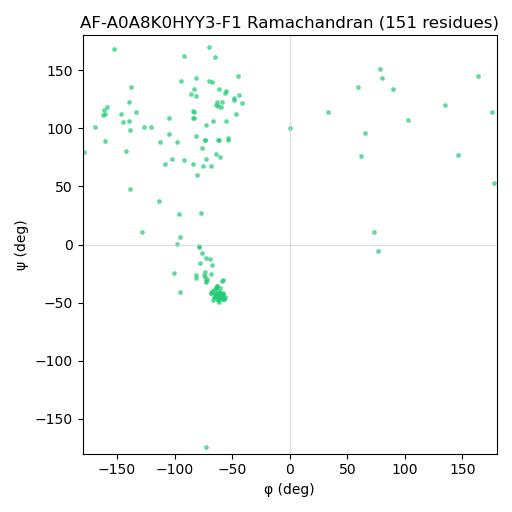TOM 950 N N . ALA A 1 127 ? 0.167 10.730 -1.144 1.00 97.81 127 ALA A N 1
ATOM 951 C CA . ALA A 1 127 ? -1.261 10.780 -0.854 1.00 97.81 127 ALA A CA 1
ATOM 952 C C . ALA A 1 127 ? -1.733 9.523 -0.105 1.00 97.81 127 ALA A C 1
ATOM 954 O O . ALA A 1 127 ? -2.444 9.634 0.885 1.00 97.81 127 ALA A O 1
ATOM 955 N N . VAL A 1 128 ? -1.270 8.328 -0.501 1.00 97.69 128 VAL A N 1
ATOM 956 C CA . VAL A 1 128 ? -1.562 7.088 0.243 1.00 97.69 128 VAL A CA 1
ATOM 957 C C . VAL A 1 128 ? -1.083 7.170 1.691 1.00 97.69 128 VAL A C 1
ATOM 959 O O . VAL A 1 128 ? -1.790 6.719 2.586 1.00 97.69 128 VAL A O 1
ATOM 962 N N . LEU A 1 129 ? 0.101 7.728 1.946 1.00 97.56 129 LEU A N 1
ATOM 963 C CA . LEU A 1 129 ? 0.617 7.866 3.309 1.00 97.56 129 LEU A CA 1
ATOM 964 C C . LEU A 1 129 ? -0.197 8.882 4.125 1.00 97.56 129 LEU A C 1
ATOM 966 O O . LEU A 1 129 ? -0.526 8.599 5.277 1.00 97.56 129 LEU A O 1
ATOM 970 N N . ASP A 1 130 ? -0.576 10.013 3.532 1.00 97.75 130 ASP A N 1
ATOM 971 C CA . ASP A 1 130 ? -1.401 11.032 4.193 1.00 97.75 130 ASP A CA 1
ATOM 972 C C . ASP A 1 130 ? -2.795 10.487 4.543 1.00 97.75 130 ASP A C 1
ATOM 974 O O . ASP A 1 130 ? -3.283 10.652 5.668 1.00 97.75 130 ASP A O 1
ATOM 978 N N . GLU A 1 131 ? -3.410 9.759 3.609 1.00 98.06 131 GLU A N 1
ATOM 979 C CA . GLU A 1 131 ? -4.686 9.075 3.814 1.00 98.06 131 GLU A CA 1
ATOM 980 C C . GLU A 1 131 ? -4.578 7.977 4.878 1.00 98.06 131 GLU A C 1
ATOM 982 O O . GLU A 1 131 ? -5.482 7.842 5.703 1.00 98.06 131 GLU A O 1
ATOM 987 N N . ALA A 1 132 ? -3.456 7.249 4.943 1.00 98.31 132 ALA A N 1
ATOM 988 C CA . ALA A 1 132 ? -3.200 6.274 6.006 1.00 98.31 132 ALA A CA 1
ATOM 989 C C . ALA A 1 132 ? -3.220 6.933 7.391 1.00 98.31 132 ALA A C 1
ATOM 991 O O . ALA A 1 132 ? -3.869 6.439 8.317 1.00 98.31 132 ALA A O 1
ATOM 992 N N . VAL A 1 133 ? -2.530 8.070 7.530 1.00 98.31 133 VAL A N 1
ATOM 993 C CA . VAL A 1 133 ? -2.479 8.832 8.785 1.00 98.31 133 VAL A CA 1
ATOM 994 C C . VAL A 1 133 ? -3.866 9.354 9.150 1.00 98.31 133 VAL A C 1
ATOM 996 O O . VAL A 1 133 ? -4.261 9.293 10.318 1.00 98.31 133 VAL A O 1
ATOM 999 N N . LYS A 1 134 ? -4.622 9.853 8.167 1.00 98.00 134 LYS A N 1
ATOM 1000 C CA . LYS A 1 134 ? -6.000 10.312 8.368 1.00 98.00 134 LYS A CA 1
ATOM 1001 C C . LYS A 1 134 ? -6.905 9.165 8.820 1.00 98.00 134 LYS A C 1
ATOM 1003 O O . LYS A 1 134 ? -7.603 9.315 9.820 1.00 98.00 134 LYS A O 1
ATOM 1008 N N . TYR A 1 135 ? -6.841 8.017 8.148 1.00 98.25 135 TYR A N 1
ATOM 1009 C CA . TYR A 1 135 ? -7.653 6.847 8.468 1.00 98.25 135 TYR A CA 1
ATOM 1010 C C . TYR A 1 135 ? -7.355 6.305 9.869 1.00 98.25 135 TYR A C 1
ATOM 1012 O O . TYR A 1 135 ? -8.285 6.065 10.637 1.00 98.25 135 TYR A O 1
ATOM 1020 N N . LEU A 1 136 ? -6.077 6.223 10.257 1.00 97.88 136 LEU A N 1
ATOM 1021 C CA . LEU A 1 136 ? -5.682 5.826 11.612 1.00 97.88 136 LEU A CA 1
ATOM 1022 C C . LEU A 1 136 ? -6.280 6.756 12.680 1.00 97.88 136 LEU A C 1
ATOM 1024 O O . LEU A 1 136 ? -6.795 6.294 13.699 1.00 97.88 136 LEU A O 1
ATOM 1028 N N . LYS A 1 137 ? -6.247 8.075 12.450 1.00 97.56 137 LYS A N 1
ATOM 1029 C CA . LYS A 1 137 ? -6.850 9.056 13.368 1.00 97.56 137 LYS A CA 1
ATOM 1030 C C . LYS A 1 137 ? -8.366 8.893 13.457 1.00 97.56 137 LYS A C 1
ATOM 1032 O O . LYS A 1 137 ? -8.899 8.899 14.564 1.00 97.56 137 LYS A O 1
ATOM 1037 N N . SER A 1 138 ? -9.045 8.734 12.323 1.00 96.94 138 SER A N 1
ATOM 1038 C CA . SER A 1 138 ? -10.493 8.507 12.278 1.00 96.94 138 SER A CA 1
ATOM 1039 C C . SER A 1 138 ? -10.890 7.242 13.035 1.00 96.94 138 SER A C 1
ATOM 1041 O O . SER A 1 138 ? -11.794 7.294 13.866 1.00 96.94 138 SER A O 1
ATOM 1043 N N . LEU A 1 139 ? -10.159 6.145 12.826 1.00 96.06 139 LEU A N 1
ATOM 1044 C CA . LEU A 1 139 ? -10.405 4.883 13.514 1.00 96.06 139 LEU A CA 1
ATOM 1045 C C . LEU A 1 139 ? -10.208 5.017 15.031 1.00 96.06 139 LEU A C 1
ATOM 1047 O O . LEU A 1 139 ? -11.051 4.572 15.801 1.00 96.06 139 LEU A O 1
ATOM 1051 N N . ASN A 1 140 ? -9.158 5.711 15.481 1.00 93.19 140 ASN A N 1
ATOM 1052 C CA . ASN A 1 140 ? -8.943 5.974 16.909 1.00 93.19 140 ASN A CA 1
ATOM 1053 C C . ASN A 1 140 ? -10.087 6.779 17.547 1.00 93.19 140 ASN A C 1
ATOM 1055 O O . ASN A 1 140 ? -10.444 6.541 18.702 1.00 93.19 140 ASN A O 1
ATOM 1059 N N . LEU A 1 141 ? -10.663 7.745 16.825 1.00 95.12 141 LEU A N 1
ATOM 1060 C CA . LEU A 1 141 ? -11.827 8.498 17.303 1.00 95.12 141 LEU A CA 1
ATOM 1061 C C . LEU A 1 141 ? -13.072 7.612 17.393 1.00 95.12 141 LEU A C 1
ATOM 1063 O O . LEU A 1 141 ? -13.827 7.712 18.361 1.00 95.12 141 LEU A O 1
ATOM 1067 N N . GLU A 1 142 ? -13.266 6.730 16.416 1.00 93.06 142 GLU A N 1
ATOM 1068 C CA . GLU A 1 142 ? -14.369 5.774 16.403 1.00 93.06 142 GLU A CA 1
ATOM 1069 C C . GLU A 1 142 ? -14.260 4.759 17.548 1.00 93.06 142 GLU A C 1
ATOM 1071 O O . GLU A 1 142 ? -15.224 4.567 18.286 1.00 93.06 142 GLU A O 1
ATOM 1076 N N . VAL A 1 143 ? -13.071 4.202 17.792 1.00 93.44 143 VAL A N 1
ATOM 1077 C CA . VAL A 1 143 ? -12.803 3.294 18.922 1.00 93.44 143 VAL A CA 1
ATOM 1078 C C . VAL A 1 143 ? -13.087 3.974 20.266 1.00 93.44 143 VAL A C 1
ATOM 1080 O O . VAL A 1 143 ? -13.758 3.396 21.124 1.00 93.44 143 VAL A O 1
ATOM 1083 N N . LYS A 1 144 ? -12.654 5.232 20.440 1.00 89.56 144 LYS A N 1
ATOM 1084 C CA . LYS A 1 144 ? -12.958 6.023 21.646 1.00 89.56 144 LYS A CA 1
ATOM 1085 C C . LYS A 1 144 ? -14.457 6.236 21.832 1.00 89.56 144 LYS A C 1
ATOM 1087 O O . LYS A 1 144 ? -14.947 6.121 22.954 1.00 89.56 144 LYS A O 1
ATOM 1092 N N . LYS A 1 145 ? -15.180 6.521 20.745 1.00 91.50 145 LYS A N 1
ATOM 1093 C CA . LYS A 1 145 ? -16.641 6.685 20.748 1.00 91.50 145 LYS A CA 1
ATOM 1094 C C . LYS A 1 145 ? -17.362 5.388 21.122 1.00 91.50 145 LYS A C 1
ATOM 1096 O O . LYS A 1 145 ? -18.370 5.443 21.818 1.00 91.50 145 LYS A O 1
ATOM 1101 N N . LEU A 1 146 ? -16.851 4.243 20.676 1.00 89.31 146 LEU A N 1
ATOM 1102 C CA . LEU A 1 146 ? -17.406 2.920 20.970 1.00 89.31 146 LEU A CA 1
ATOM 1103 C C . LEU A 1 146 ? -17.030 2.399 22.370 1.00 89.31 146 LEU A C 1
ATOM 1105 O O . LEU A 1 146 ? -17.472 1.321 22.753 1.00 89.31 146 LEU A O 1
ATOM 1109 N N . GLY A 1 147 ? -16.248 3.154 23.152 1.00 76.44 147 GLY A N 1
ATOM 1110 C CA . GLY A 1 147 ? -15.937 2.823 24.545 1.00 76.44 147 GLY A CA 1
ATOM 1111 C C . GLY A 1 147 ? -14.957 1.660 24.727 1.00 76.44 147 GLY A C 1
ATOM 1112 O O . GLY A 1 147 ? -14.763 1.208 25.852 1.00 76.44 147 GLY A O 1
ATOM 1113 N N . VAL A 1 148 ? -14.303 1.189 23.659 1.00 70.94 148 VAL A N 1
ATOM 1114 C CA . VAL A 1 148 ? -13.294 0.116 23.718 1.00 70.94 148 VAL A CA 1
ATOM 1115 C C . VAL A 1 148 ? -11.938 0.734 24.076 1.00 70.94 148 VAL A C 1
ATOM 1117 O O . VAL A 1 148 ? -11.046 0.870 23.245 1.00 70.94 148 VAL A O 1
ATOM 1120 N N . GLN A 1 149 ? -11.808 1.205 25.315 1.00 64.88 149 GLN A N 1
ATOM 1121 C CA . GLN A 1 149 ? -10.580 1.795 25.854 1.00 64.88 149 GLN A CA 1
ATOM 1122 C C . GLN A 1 149 ? -9.952 0.834 26.866 1.00 64.88 149 GLN A C 1
ATOM 1124 O O . GLN A 1 149 ? -9.982 1.109 28.053 1.00 64.88 149 GLN A O 1
ATOM 1129 N N . ASN A 1 150 ? -9.424 -0.307 26.419 1.00 62.50 150 ASN A N 1
ATOM 1130 C CA . ASN A 1 150 ? -8.630 -1.200 27.270 1.00 62.50 150 ASN A CA 1
ATOM 1131 C C . ASN A 1 150 ? -7.481 -1.789 26.437 1.00 62.50 150 ASN A C 1
ATOM 1133 O O . ASN A 1 150 ? -7.596 -2.895 25.920 1.00 62.50 150 ASN A O 1
ATOM 1137 N N . PHE A 1 151 ? -6.400 -1.025 26.259 1.00 65.31 151 PHE A N 1
ATOM 1138 C CA . PHE A 1 151 ? -5.133 -1.532 25.705 1.00 65.31 151 PHE A CA 1
ATOM 1139 C C . PHE A 1 151 ? -3.922 -1.195 26.593 1.00 65.31 151 PHE A C 1
ATOM 1141 O O . PHE A 1 151 ? -2.792 -1.384 26.162 1.00 65.31 151 PHE A O 1
ATOM 1148 N N . ASP A 1 152 ? -4.149 -0.716 27.822 1.00 58.66 152 ASP A N 1
ATOM 1149 C CA . ASP A 1 152 ? -3.112 -0.709 28.859 1.00 58.66 152 ASP A CA 1
ATOM 1150 C C . ASP A 1 152 ? -3.101 -2.101 29.512 1.00 58.66 152 ASP A C 1
ATOM 1152 O O . ASP A 1 152 ? -4.054 -2.493 30.193 1.00 58.66 152 ASP A O 1
ATOM 1156 N N . SER A 1 153 ? -2.063 -2.888 29.247 1.00 46.19 153 SER A N 1
ATOM 1157 C CA . SER A 1 153 ? -1.688 -4.101 29.986 1.00 46.19 153 SER A CA 1
ATOM 1158 C C . SER A 1 153 ? -0.175 -4.181 30.054 1.00 46.19 153 SER A C 1
ATOM 1160 O O . SER A 1 153 ? 0.463 -3.865 29.025 1.00 46.19 153 SER A O 1
#

Radius of gyration: 34.94 Å; Cα contacts (8 Å, |Δi|>4): 23; chains: 1; bounding box: 72×83×72 Å

Sequence (153 aa):
MFHPSMAHNFGSSSFDIDGTHAHEAGKSMDRDNGSKGECPSPYMEDTEGIDALLSSEEEEEEDDDVVSTGRTPGNWGGSSFSDGMKCTKFNSSNASSSKTKKEKMKKMVRTLRGIIPGGRDQMDTSAVLDEAVKYLKSLNLEVKKLGVQNFDS

Secondary structure (DSSP, 8-state):
---GGG-----------------------------------S----HHHHHHHHTT--------------------------------------TTHHHHHHHHHHHHHHHHHHHSTTTTSS--HHHHHHHHHHHHHHHHHHHHHTT------